Protein AF-A0A1V5MH02-F1 (afdb_monomer_lite)

Secondary structure (DSSP, 8-state):
-B-TTT--B--GGGSPPS-TT-TTTTT--EEE-TTT--EEE-----------------------------------STT-EETTTSPTT-EEEEEEE--S-HHHHHHHHHTT--TT-EEEEEE-SSSEEEEETTEEEEE-HHHHTTEEEEE----

pLDDT: mean 73.74, std 19.73, range [29.0, 94.31]

Radius of gyration: 21.09 Å; chains: 1; bounding box: 58×35×50 Å

Foldseek 3Di:
DADPPPRDDDDLVPFDQLDPPDPCSVVQQWGADPPQRDIDHPPDDDDDDDPDDDDDDDDDDDDDPPPVPLPLPDDPDDQKDQLLPDDAFFKWFFADFQDPDPVLVVVCVVVVNDGGWIKGFHDNPPFTWIDTPHDIDTDHPSSSSRTIIGTDDDD

Structure (mmCIF, N/CA/C/O backbone):
data_AF-A0A1V5MH02-F1
#
_entry.id   AF-A0A1V5MH02-F1
#
loop_
_atom_site.group_PDB
_atom_site.id
_atom_site.type_symbol
_atom_site.label_atom_id
_atom_site.label_alt_id
_atom_site.label_comp_id
_atom_site.label_asym_id
_atom_site.label_entity_id
_atom_site.label_seq_id
_atom_site.pdbx_PDB_ins_code
_atom_site.Cartn_x
_atom_site.Cartn_y
_atom_site.Cartn_z
_atom_site.occupancy
_atom_site.B_iso_or_equiv
_atom_site.auth_seq_id
_atom_site.auth_comp_id
_atom_site.auth_asym_id
_atom_site.auth_atom_id
_atom_site.pdbx_PDB_model_num
ATOM 1 N N . MET A 1 1 ? 9.485 -11.022 -31.758 1.00 77.50 1 MET A N 1
ATOM 2 C CA . MET A 1 1 ? 9.389 -11.514 -30.366 1.00 77.50 1 MET A CA 1
ATOM 3 C C . MET A 1 1 ? 8.011 -11.189 -29.809 1.00 77.50 1 MET A C 1
ATOM 5 O O . MET A 1 1 ? 7.461 -10.154 -30.170 1.00 77.50 1 MET A O 1
ATOM 9 N N . LYS A 1 2 ? 7.453 -12.061 -28.963 1.00 80.31 2 LYS A N 1
ATOM 10 C CA . LYS A 1 2 ? 6.134 -11.869 -28.345 1.00 80.31 2 LYS A CA 1
ATOM 11 C C . LYS A 1 2 ? 6.291 -11.373 -26.912 1.00 80.31 2 LYS A C 1
ATOM 13 O O . LYS A 1 2 ? 7.067 -11.936 -26.144 1.00 80.31 2 LYS A O 1
ATOM 18 N N . CYS A 1 3 ? 5.568 -10.320 -26.548 1.00 78.12 3 CYS A N 1
ATOM 19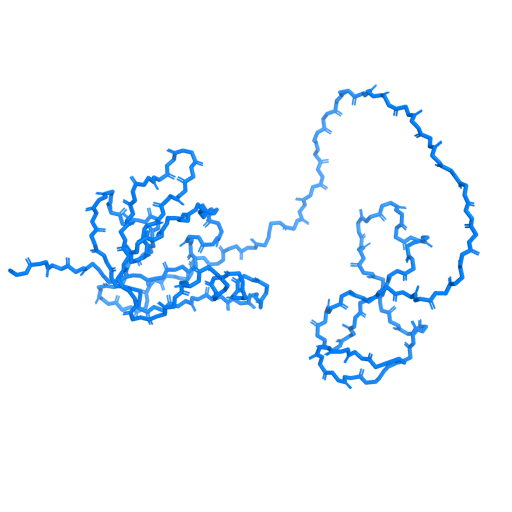 C CA . CYS A 1 3 ? 5.534 -9.846 -25.170 1.00 78.12 3 CYS A CA 1
ATOM 20 C C . CYS A 1 3 ? 4.662 -10.768 -24.303 1.00 78.12 3 CYS A C 1
ATOM 22 O O . CYS A 1 3 ? 3.474 -10.912 -24.580 1.00 78.12 3 CYS A O 1
ATOM 24 N N . SER A 1 4 ? 5.203 -11.321 -23.214 1.00 78.06 4 SER A N 1
ATOM 25 C CA . SER A 1 4 ? 4.439 -12.163 -22.272 1.00 78.06 4 SER A CA 1
ATOM 26 C C . SER A 1 4 ? 3.359 -11.408 -21.490 1.00 78.06 4 SER A C 1
ATOM 28 O O . SER A 1 4 ? 2.512 -12.029 -20.862 1.00 78.06 4 SER A O 1
ATOM 30 N N . PHE A 1 5 ? 3.397 -10.074 -21.504 1.00 76.06 5 PHE A N 1
ATOM 31 C CA . PHE A 1 5 ? 2.498 -9.235 -20.717 1.00 76.06 5 PHE A CA 1
ATOM 32 C C . PHE A 1 5 ? 1.304 -8.710 -21.517 1.00 76.06 5 PHE A C 1
ATOM 34 O O . PHE A 1 5 ? 0.174 -8.786 -21.049 1.00 76.06 5 PHE A O 1
ATOM 41 N N . CYS A 1 6 ? 1.537 -8.181 -22.724 1.00 80.31 6 CYS A N 1
ATOM 42 C CA . CYS A 1 6 ? 0.465 -7.660 -23.582 1.00 80.31 6 CYS A CA 1
ATOM 43 C C . CYS A 1 6 ? 0.177 -8.517 -24.817 1.00 80.31 6 CYS A C 1
ATOM 45 O O . CYS A 1 6 ? -0.730 -8.198 -25.576 1.00 80.31 6 CYS A O 1
ATOM 47 N N . GLY A 1 7 ? 0.960 -9.568 -25.063 1.00 80.31 7 GLY A N 1
ATOM 48 C CA . GLY A 1 7 ? 0.782 -10.450 -26.214 1.00 80.31 7 GLY A CA 1
ATOM 49 C C . GLY A 1 7 ? 1.213 -9.863 -27.560 1.00 80.31 7 GLY A C 1
ATOM 50 O O . GLY A 1 7 ? 1.200 -10.604 -28.538 1.00 80.31 7 GLY A O 1
ATOM 51 N N . LEU A 1 8 ? 1.627 -8.588 -27.622 1.00 82.81 8 LEU A N 1
ATOM 52 C CA . LEU A 1 8 ? 2.060 -7.935 -28.859 1.00 82.81 8 LEU A CA 1
ATOM 53 C C . LEU A 1 8 ? 3.290 -8.637 -29.444 1.00 82.81 8 LEU A C 1
ATOM 55 O O . LEU A 1 8 ? 4.300 -8.828 -28.754 1.00 82.81 8 LEU A O 1
ATOM 59 N N . GLU A 1 9 ? 3.212 -8.959 -30.728 1.00 83.12 9 GLU A N 1
ATOM 60 C CA . GLU A 1 9 ? 4.338 -9.431 -31.524 1.00 83.12 9 GLU A CA 1
ATOM 61 C C . GLU A 1 9 ? 5.004 -8.244 -32.219 1.00 83.12 9 GLU A C 1
ATOM 63 O O . GLU A 1 9 ? 4.349 -7.447 -32.885 1.00 83.12 9 GLU A O 1
ATOM 68 N N . PHE A 1 10 ? 6.312 -8.094 -32.027 1.00 81.56 10 PHE A N 1
ATOM 69 C CA . PHE A 1 10 ? 7.082 -7.000 -32.617 1.00 81.56 10 PHE A CA 1
ATOM 70 C C . PHE A 1 10 ? 8.501 -7.445 -32.967 1.00 81.56 10 PHE A C 1
ATOM 72 O O . PHE A 1 10 ? 9.026 -8.415 -32.407 1.00 81.56 10 PHE A O 1
ATOM 79 N N . ASP A 1 11 ? 9.138 -6.737 -33.896 1.00 80.38 11 ASP A N 1
ATOM 80 C CA . ASP A 1 11 ? 10.513 -7.027 -34.286 1.00 80.38 11 ASP A CA 1
ATOM 81 C C . ASP A 1 11 ? 11.505 -6.493 -33.231 1.00 80.38 11 ASP A C 1
ATOM 83 O O . ASP A 1 11 ? 11.441 -5.309 -32.880 1.00 80.38 11 ASP A O 1
ATOM 87 N N . PRO A 1 12 ? 12.438 -7.318 -32.719 1.00 70.12 12 PRO A N 1
ATOM 88 C CA . PRO A 1 12 ? 13.372 -6.905 -31.672 1.00 70.12 12 PRO A CA 1
ATOM 89 C C . PRO A 1 12 ? 14.277 -5.7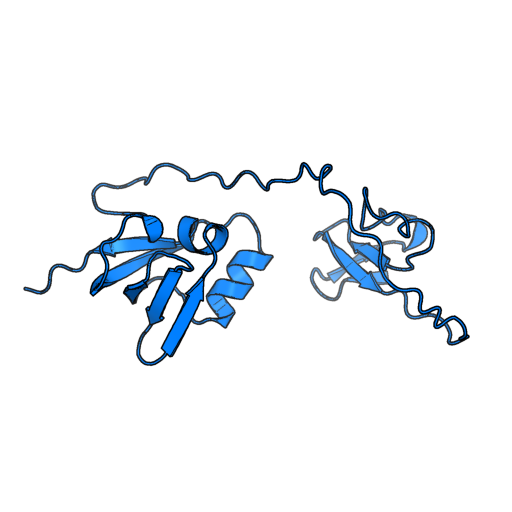38 -32.095 1.00 70.12 12 PRO A C 1
ATOM 91 O O . PRO A 1 12 ? 14.626 -4.908 -31.259 1.00 70.12 12 PRO A O 1
ATOM 94 N N . LYS A 1 13 ? 14.632 -5.605 -33.379 1.00 71.50 13 LYS A N 1
ATOM 95 C CA . LYS A 1 13 ? 15.529 -4.536 -33.850 1.00 71.50 13 LYS A CA 1
ATOM 96 C C . LYS A 1 13 ? 14.849 -3.170 -33.850 1.00 71.50 13 LYS A C 1
ATOM 98 O O . LYS A 1 13 ? 15.517 -2.160 -33.656 1.00 71.50 13 LYS A O 1
ATOM 103 N N . SER A 1 14 ? 13.529 -3.150 -34.026 1.00 66.81 14 SER A N 1
ATOM 104 C CA . SER A 1 14 ? 12.708 -1.933 -33.993 1.00 66.81 14 SER A CA 1
ATOM 105 C C . SER A 1 14 ? 12.338 -1.456 -32.583 1.00 66.81 14 SER A C 1
ATOM 107 O O . SER A 1 14 ? 11.770 -0.375 -32.429 1.00 66.81 14 SER A O 1
ATOM 109 N N . ALA A 1 15 ? 12.638 -2.239 -31.542 1.00 71.94 15 ALA A N 1
ATOM 110 C CA . ALA A 1 15 ? 12.186 -1.922 -30.195 1.00 71.94 15 ALA A CA 1
ATOM 111 C C . ALA A 1 15 ? 13.056 -0.831 -29.538 1.00 71.94 15 ALA A C 1
ATOM 113 O O . ALA A 1 15 ? 14.290 -0.926 -29.564 1.00 71.94 15 ALA A O 1
ATOM 114 N N . PRO A 1 16 ? 12.437 0.194 -28.920 1.00 68.81 16 PRO A N 1
ATOM 115 C CA . PRO A 1 16 ? 13.160 1.303 -28.315 1.00 68.81 16 PRO A CA 1
ATOM 116 C C . PRO A 1 16 ? 14.040 0.840 -27.149 1.00 68.81 16 PRO A C 1
ATOM 118 O O . PRO A 1 16 ? 13.724 -0.114 -26.425 1.00 68.81 16 PRO A O 1
ATOM 121 N N . SER A 1 17 ? 15.152 1.554 -26.949 1.00 66.56 17 SER A N 1
ATOM 122 C CA . SER A 1 17 ? 16.065 1.280 -25.844 1.00 66.56 17 SER A CA 1
ATOM 123 C C . SER A 1 17 ? 15.372 1.549 -24.496 1.00 66.56 17 SER A C 1
ATOM 125 O O . SER A 1 17 ? 14.666 2.549 -24.333 1.00 66.56 17 SER A O 1
ATOM 127 N N . PRO A 1 18 ? 15.537 0.656 -23.507 1.00 64.94 18 PRO A N 1
ATOM 128 C CA . PRO A 1 18 ? 14.725 0.660 -22.291 1.00 64.94 18 PRO A CA 1
ATOM 129 C C . PRO A 1 18 ? 15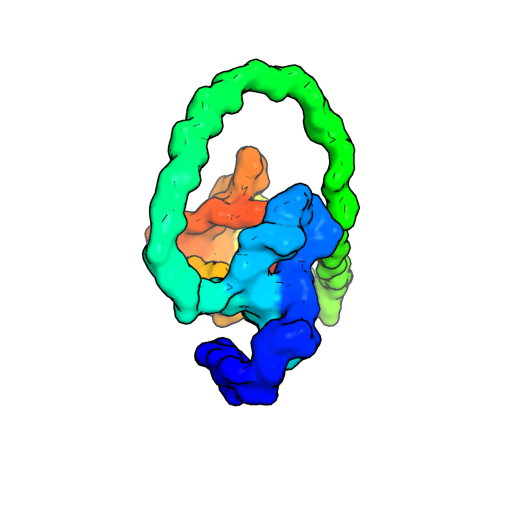.092 1.780 -21.316 1.00 64.94 18 PRO A C 1
ATOM 131 O O . PRO A 1 18 ? 14.248 2.189 -20.521 1.00 64.94 18 PRO A O 1
ATOM 134 N N . CYS A 1 19 ? 16.303 2.339 -21.401 1.00 68.19 19 CYS A N 1
ATOM 135 C CA . CYS A 1 19 ? 16.791 3.316 -20.432 1.00 68.19 19 CYS A CA 1
ATOM 136 C C . CYS A 1 19 ? 17.472 4.504 -21.120 1.00 68.19 19 CYS A C 1
ATOM 138 O O . CYS A 1 19 ? 18.671 4.463 -21.384 1.00 68.19 19 CYS A O 1
ATOM 140 N N . GLN A 1 20 ? 16.739 5.603 -21.319 1.00 65.69 20 GLN A N 1
ATOM 141 C CA . GLN A 1 20 ? 17.251 6.833 -21.951 1.00 65.69 20 GLN A CA 1
ATOM 142 C C . GLN A 1 20 ? 18.395 7.526 -21.180 1.00 65.69 20 GLN A C 1
ATOM 144 O O . GLN A 1 20 ? 19.020 8.444 -21.699 1.00 65.69 20 GLN A O 1
ATOM 149 N N . ARG A 1 21 ? 18.682 7.104 -19.941 1.00 65.69 21 ARG A N 1
ATOM 150 C CA . ARG A 1 21 ? 19.634 7.775 -19.037 1.00 65.69 21 ARG A CA 1
ATOM 151 C C . ARG A 1 21 ? 20.669 6.848 -18.403 1.00 65.69 21 ARG A C 1
ATOM 153 O O . ARG A 1 21 ? 21.392 7.253 -17.498 1.00 65.69 21 ARG A O 1
ATOM 160 N N . CYS A 1 22 ? 20.721 5.593 -18.843 1.00 68.88 22 CYS A N 1
ATOM 161 C CA . CYS A 1 22 ? 21.654 4.618 -18.296 1.00 68.88 22 CYS A CA 1
ATOM 162 C C . CYS A 1 22 ? 22.957 4.622 -19.119 1.00 68.88 22 CYS A C 1
ATOM 164 O O . CYS A 1 22 ? 22.886 4.396 -20.330 1.00 68.88 22 CYS A O 1
ATOM 166 N N . PRO A 1 23 ? 24.141 4.818 -18.506 1.00 71.25 23 PRO A N 1
ATOM 167 C CA . PRO A 1 23 ? 25.428 4.824 -19.215 1.00 71.25 23 PRO A CA 1
ATOM 168 C C . PRO A 1 23 ? 25.723 3.521 -19.969 1.00 71.25 23 PRO A C 1
ATOM 170 O O . PRO A 1 23 ? 26.431 3.528 -20.969 1.00 71.25 23 PRO A O 1
ATOM 173 N N . VAL A 1 24 ? 25.141 2.406 -19.515 1.00 75.12 24 VAL A N 1
ATOM 174 C CA . VAL A 1 24 ? 25.285 1.081 -20.137 1.00 75.12 24 VAL A CA 1
ATOM 175 C C . VAL A 1 24 ? 24.160 0.745 -21.118 1.00 75.12 24 VAL A C 1
ATOM 177 O O . VAL A 1 24 ? 24.110 -0.365 -21.631 1.00 75.12 24 VAL A O 1
ATOM 180 N N . SER A 1 25 ? 23.251 1.681 -21.412 1.00 70.38 25 SER A N 1
ATOM 181 C CA . SER A 1 25 ? 22.113 1.460 -22.324 1.00 70.38 25 SER A CA 1
ATOM 182 C C . SER A 1 25 ? 22.526 1.010 -23.728 1.00 70.38 25 SER A C 1
ATOM 184 O O . SER A 1 25 ? 21.772 0.292 -24.374 1.00 70.38 25 SER A O 1
ATOM 186 N N . ARG A 1 26 ? 23.735 1.371 -24.179 1.00 65.25 26 ARG A N 1
ATOM 187 C CA . ARG A 1 26 ? 24.297 0.951 -25.476 1.00 65.25 26 ARG A CA 1
ATOM 188 C C . ARG A 1 26 ? 24.759 -0.512 -25.506 1.00 65.25 26 ARG A C 1
ATOM 190 O O . ARG A 1 26 ? 24.936 -1.051 -26.591 1.00 65.25 26 ARG A O 1
ATOM 197 N N . TRP A 1 27 ? 24.949 -1.136 -24.341 1.00 70.19 27 TRP A N 1
ATOM 198 C CA . TRP A 1 27 ? 25.415 -2.524 -24.187 1.00 70.19 27 TRP A CA 1
ATOM 199 C C . TRP A 1 27 ? 24.438 -3.397 -23.386 1.00 70.19 27 TRP A C 1
ATOM 201 O O . TRP A 1 27 ? 24.694 -4.574 -23.149 1.00 70.19 27 TRP A O 1
ATOM 211 N N . CYS A 1 28 ? 23.316 -2.827 -22.946 1.00 71.19 28 CYS A N 1
ATOM 212 C CA . CYS A 1 28 ? 22.266 -3.541 -22.241 1.00 71.19 28 CYS A CA 1
ATOM 213 C C . CYS A 1 28 ? 21.357 -4.224 -23.268 1.00 71.19 28 CYS A C 1
ATOM 215 O O . CYS A 1 28 ? 20.595 -3.549 -23.954 1.00 71.19 28 CYS A O 1
ATOM 217 N N . GLY A 1 29 ? 21.396 -5.556 -23.345 1.00 73.25 29 GLY A N 1
ATOM 218 C CA . GLY A 1 29 ? 20.517 -6.371 -24.201 1.00 73.25 29 GLY A CA 1
ATOM 219 C C . GLY A 1 29 ? 19.057 -6.443 -23.731 1.00 73.25 29 GLY A C 1
ATOM 220 O O . GLY A 1 29 ? 18.383 -7.442 -23.951 1.00 73.25 29 GLY A O 1
ATOM 221 N N . ARG A 1 30 ? 18.561 -5.431 -23.009 1.00 76.88 30 ARG A N 1
ATOM 222 C CA . ARG A 1 30 ? 17.135 -5.313 -22.668 1.00 76.88 30 ARG A CA 1
ATOM 223 C C . ARG A 1 30 ? 16.450 -4.426 -23.693 1.00 76.88 30 ARG A C 1
ATOM 225 O O . ARG A 1 30 ? 17.031 -3.444 -24.149 1.00 76.88 30 ARG A O 1
ATOM 232 N N . ARG A 1 31 ? 15.194 -4.729 -24.012 1.00 79.94 31 ARG A N 1
ATOM 233 C CA . ARG A 1 31 ? 14.354 -3.907 -24.897 1.00 79.94 31 ARG A CA 1
ATOM 234 C C . ARG A 1 31 ? 13.010 -3.617 -24.261 1.00 79.94 31 ARG A C 1
ATOM 236 O O . ARG A 1 31 ? 12.499 -4.433 -23.496 1.00 79.94 31 ARG A O 1
ATOM 243 N N . ARG A 1 32 ? 12.438 -2.456 -24.581 1.00 79.19 32 ARG A N 1
ATOM 244 C CA . ARG A 1 32 ? 11.113 -2.060 -24.102 1.00 79.19 32 ARG A CA 1
ATOM 245 C C . ARG A 1 32 ? 10.052 -2.434 -25.132 1.00 79.19 32 ARG A C 1
ATOM 247 O O . ARG A 1 32 ? 10.166 -2.064 -26.297 1.00 79.19 32 ARG A O 1
ATOM 254 N N . CYS A 1 33 ? 9.003 -3.131 -24.702 1.00 82.00 33 CYS A N 1
ATOM 255 C CA . CYS A 1 33 ? 7.856 -3.411 -25.559 1.00 82.00 33 CYS A CA 1
ATOM 256 C C . CYS A 1 33 ? 7.154 -2.093 -25.951 1.00 82.00 33 CYS A C 1
ATOM 258 O O . CYS A 1 33 ? 6.766 -1.341 -25.052 1.00 82.00 33 CYS A O 1
ATOM 260 N N . PRO A 1 34 ? 6.932 -1.814 -27.250 1.00 78.25 34 PRO A N 1
ATOM 261 C CA . PRO A 1 34 ? 6.282 -0.578 -27.693 1.00 78.25 34 PRO A CA 1
ATOM 262 C C . PRO A 1 34 ? 4.790 -0.509 -27.332 1.00 78.25 34 PRO A C 1
ATOM 264 O O . PRO A 1 34 ? 4.238 0.581 -27.266 1.00 78.25 34 PRO A O 1
ATOM 267 N N . GLY A 1 35 ? 4.140 -1.649 -27.069 1.00 77.50 35 GLY A N 1
ATOM 268 C CA . GLY A 1 35 ? 2.719 -1.691 -26.712 1.00 77.50 35 GLY A CA 1
ATOM 269 C C . GLY A 1 35 ? 2.429 -1.421 -25.234 1.00 77.50 35 GLY A C 1
ATOM 270 O O . GLY A 1 35 ? 1.496 -0.696 -24.917 1.00 77.50 35 GLY A O 1
ATOM 271 N N . CYS A 1 36 ? 3.206 -2.010 -24.317 1.00 77.94 36 CYS A N 1
ATOM 272 C CA . CYS A 1 36 ? 2.926 -1.937 -22.872 1.00 77.94 36 CYS A CA 1
ATOM 273 C C . CYS A 1 36 ? 4.066 -1.377 -22.014 1.00 77.94 36 CYS A C 1
ATOM 275 O O . CYS A 1 36 ? 3.883 -1.189 -20.816 1.00 77.94 36 CYS A O 1
ATOM 277 N N . GLY A 1 37 ? 5.247 -1.138 -22.587 1.00 75.12 37 GLY A N 1
ATOM 278 C CA . GLY A 1 37 ? 6.381 -0.574 -21.855 1.00 75.12 37 GLY A CA 1
ATOM 279 C C . GLY A 1 37 ? 7.181 -1.558 -20.993 1.00 75.12 37 GLY A C 1
ATOM 280 O O . GLY A 1 37 ? 8.146 -1.131 -20.365 1.00 75.12 37 GLY A O 1
ATOM 281 N N . MET A 1 38 ? 6.841 -2.852 -20.975 1.00 77.69 38 MET A N 1
ATOM 282 C CA . MET A 1 38 ? 7.595 -3.869 -20.225 1.00 77.69 38 MET A CA 1
ATOM 283 C C . MET A 1 38 ? 9.004 -4.085 -20.790 1.00 77.69 38 MET A C 1
ATOM 285 O O . MET A 1 38 ? 9.194 -4.118 -22.010 1.00 77.69 38 MET A O 1
ATOM 289 N N . GLU A 1 39 ? 9.979 -4.267 -19.895 1.00 76.69 39 GLU A N 1
ATOM 290 C CA . GLU A 1 39 ? 11.361 -4.606 -20.244 1.00 76.69 39 GLU A CA 1
ATOM 291 C C . GLU A 1 39 ? 11.519 -6.117 -20.419 1.00 76.69 39 GLU A C 1
ATOM 293 O O . GLU A 1 39 ? 11.157 -6.898 -19.541 1.00 76.69 39 GLU A O 1
ATOM 298 N N . ILE A 1 40 ? 12.086 -6.529 -21.551 1.00 74.69 40 ILE A N 1
ATOM 299 C CA . ILE A 1 40 ? 12.326 -7.935 -21.879 1.00 74.69 40 ILE A CA 1
ATOM 300 C C . ILE A 1 40 ? 13.833 -8.120 -22.066 1.00 74.69 40 ILE A C 1
ATOM 302 O O . ILE A 1 40 ? 14.467 -7.345 -22.786 1.00 74.69 40 ILE A O 1
ATOM 306 N N . ALA A 1 41 ? 14.415 -9.112 -21.389 1.00 61.09 41 ALA A N 1
ATOM 307 C CA . ALA A 1 41 ? 15.808 -9.501 -21.588 1.00 61.09 41 ALA A CA 1
ATOM 308 C C . ALA A 1 41 ? 15.933 -10.335 -22.869 1.00 61.09 41 ALA A C 1
ATOM 310 O O . ALA A 1 41 ? 15.173 -11.285 -23.059 1.00 61.09 41 ALA A O 1
ATOM 311 N N . GLU A 1 42 ? 16.880 -9.996 -23.744 1.00 60.34 42 GLU A N 1
ATOM 312 C CA . GLU A 1 42 ? 17.240 -10.866 -24.863 1.00 60.34 42 GLU A CA 1
ATOM 313 C C . GLU A 1 42 ? 17.966 -12.096 -24.308 1.00 60.34 42 GLU A C 1
ATOM 315 O O . GLU A 1 42 ? 19.078 -12.008 -23.789 1.00 60.34 42 GLU A O 1
ATOM 320 N N . THR A 1 43 ? 17.322 -13.258 -24.367 1.00 51.19 43 THR A N 1
ATOM 321 C CA . THR A 1 43 ? 17.957 -14.530 -24.026 1.00 51.19 43 THR A CA 1
ATOM 322 C C . THR A 1 43 ? 18.835 -14.964 -25.198 1.00 51.19 43 THR A C 1
ATOM 324 O O . THR A 1 43 ? 18.331 -15.512 -26.178 1.00 51.19 43 THR A O 1
ATOM 327 N N . GLY A 1 44 ? 20.139 -14.691 -25.107 1.00 45.25 44 GLY A N 1
ATOM 328 C CA . GLY A 1 44 ? 21.135 -15.127 -26.084 1.00 45.25 44 GLY A CA 1
ATOM 329 C C . GLY A 1 44 ? 22.558 -15.172 -25.516 1.00 45.25 44 GLY A C 1
ATOM 330 O O . GLY A 1 44 ? 23.165 -14.131 -25.295 1.00 45.25 44 GLY A O 1
ATOM 331 N N . SER A 1 45 ? 23.044 -16.406 -25.338 1.00 38.91 45 SER A N 1
ATOM 332 C CA . SER A 1 45 ? 24.425 -16.893 -25.158 1.00 38.91 45 SER A CA 1
ATOM 333 C C . SER A 1 45 ? 25.263 -16.406 -23.970 1.00 38.91 45 SER A C 1
ATOM 335 O O . SER A 1 45 ? 25.734 -15.275 -23.899 1.00 38.91 45 SER A O 1
ATOM 337 N N . GLU A 1 46 ? 25.547 -17.374 -23.103 1.00 49.03 46 GLU A N 1
ATOM 338 C CA . GLU A 1 46 ? 26.689 -17.443 -22.203 1.00 49.03 46 GLU A CA 1
ATOM 339 C C . GLU A 1 46 ? 27.990 -17.022 -22.907 1.00 49.03 46 GLU A C 1
ATOM 341 O O . GLU A 1 46 ? 28.395 -17.597 -23.913 1.00 49.03 46 GLU A O 1
ATOM 346 N N . THR A 1 47 ? 28.682 -16.029 -22.364 1.00 38.69 47 THR A N 1
ATOM 347 C CA . THR A 1 47 ? 30.150 -15.986 -22.326 1.00 38.69 47 THR A CA 1
ATOM 348 C C . THR A 1 47 ? 30.546 -14.924 -21.317 1.00 38.69 47 THR A C 1
ATOM 350 O O . THR A 1 47 ? 30.039 -13.804 -21.305 1.00 38.69 47 THR A O 1
ATOM 353 N N . GLY A 1 48 ? 31.361 -15.356 -20.364 1.00 40.00 48 GLY A N 1
ATOM 354 C CA . GLY A 1 48 ? 31.563 -14.663 -19.111 1.00 40.00 48 GLY A CA 1
ATOM 355 C C . GLY A 1 48 ? 32.633 -13.580 -19.137 1.00 40.00 48 GLY A C 1
ATOM 356 O O . GLY A 1 48 ? 33.098 -13.104 -20.167 1.00 40.00 48 GLY A O 1
ATOM 357 N N . THR A 1 49 ? 33.079 -13.327 -17.911 1.00 37.72 49 THR A N 1
ATOM 358 C CA . THR A 1 49 ? 34.224 -12.533 -17.459 1.00 37.72 49 THR A CA 1
ATOM 359 C C . THR A 1 49 ? 33.968 -11.051 -17.227 1.00 37.72 49 THR A C 1
ATOM 361 O O . THR A 1 49 ? 33.641 -10.277 -18.118 1.00 37.72 49 THR A O 1
ATOM 364 N N . GLY A 1 50 ? 34.192 -10.644 -15.973 1.00 37.84 50 GLY A N 1
ATOM 365 C CA . GLY A 1 50 ? 34.420 -9.239 -15.667 1.00 37.84 50 GLY A CA 1
ATOM 366 C C . GLY A 1 50 ? 33.946 -8.733 -14.316 1.00 37.84 50 GLY A C 1
ATOM 367 O O . GLY A 1 50 ? 33.568 -7.569 -14.230 1.00 37.84 50 GLY A O 1
ATOM 368 N N . ALA A 1 51 ? 33.995 -9.538 -13.251 1.00 49.16 51 ALA A N 1
ATOM 369 C CA . ALA A 1 51 ? 33.998 -8.992 -11.899 1.00 49.16 51 ALA A CA 1
ATOM 370 C C . ALA A 1 51 ? 35.154 -7.984 -11.773 1.00 49.16 51 ALA A C 1
ATOM 372 O O . ALA A 1 51 ? 36.323 -8.364 -11.725 1.00 49.16 51 ALA A O 1
ATOM 373 N N . ARG A 1 52 ? 34.841 -6.686 -11.718 1.00 37.56 52 ARG A N 1
ATOM 374 C CA . ARG A 1 52 ? 35.816 -5.654 -11.359 1.00 37.56 52 ARG A CA 1
ATOM 375 C C . ARG A 1 52 ? 35.286 -4.830 -10.194 1.00 37.56 52 ARG A C 1
ATOM 377 O O . ARG A 1 52 ? 34.631 -3.806 -10.343 1.00 37.56 52 ARG A O 1
ATOM 384 N N . ARG A 1 53 ? 35.616 -5.313 -8.996 1.00 45.66 53 ARG A N 1
ATOM 385 C CA . ARG A 1 53 ? 35.675 -4.520 -7.765 1.00 45.66 53 ARG A CA 1
ATOM 386 C C . ARG A 1 53 ? 36.644 -3.350 -7.965 1.00 45.66 53 ARG A C 1
ATOM 388 O O . ARG A 1 53 ? 37.826 -3.610 -8.152 1.00 45.66 53 ARG A O 1
ATOM 395 N N . ARG A 1 54 ? 36.169 -2.112 -7.799 1.00 40.66 54 ARG A N 1
ATOM 396 C CA . ARG A 1 54 ? 36.809 -0.997 -7.052 1.00 40.66 54 ARG A CA 1
ATOM 397 C C . ARG A 1 54 ? 35.660 -0.085 -6.592 1.00 40.66 54 ARG A C 1
ATOM 399 O O . ARG A 1 54 ? 34.909 0.403 -7.419 1.00 40.66 54 ARG A O 1
ATOM 406 N N . ARG A 1 55 ? 35.230 -0.143 -5.328 1.00 36.69 55 ARG A N 1
ATOM 407 C CA . ARG A 1 55 ? 35.722 0.591 -4.141 1.00 36.69 55 ARG A CA 1
ATOM 408 C C . ARG A 1 55 ? 35.734 2.122 -4.324 1.00 36.69 55 ARG A C 1
ATOM 410 O O . ARG A 1 55 ? 36.663 2.654 -4.907 1.00 36.69 55 ARG A O 1
ATOM 417 N N . PHE A 1 56 ? 34.720 2.738 -3.704 1.00 33.09 56 PHE A N 1
ATOM 418 C CA . PHE A 1 56 ? 34.679 4.039 -3.020 1.00 33.09 56 PHE A CA 1
ATOM 419 C C . PHE A 1 56 ? 35.145 5.298 -3.767 1.00 33.09 56 PHE A C 1
ATOM 421 O O . PHE A 1 56 ? 36.331 5.548 -3.928 1.00 33.09 56 PHE A O 1
ATOM 428 N N . GLY A 1 57 ? 34.176 6.178 -4.020 1.00 34.53 57 GLY A N 1
ATOM 429 C CA . GLY A 1 57 ? 34.375 7.607 -4.229 1.00 34.53 57 GLY A CA 1
ATOM 430 C C . GLY A 1 57 ? 33.086 8.332 -3.864 1.00 34.53 57 GLY A C 1
ATOM 431 O O . GLY A 1 57 ? 32.119 8.296 -4.616 1.00 34.53 57 GLY A O 1
ATOM 432 N N . LYS A 1 58 ? 33.049 8.908 -2.659 1.00 35.34 58 LYS A N 1
ATOM 433 C CA . LYS A 1 58 ? 32.038 9.881 -2.234 1.00 35.34 58 LYS A CA 1
ATOM 434 C C . LYS A 1 58 ? 32.017 11.031 -3.244 1.00 35.34 58 LYS A C 1
ATOM 436 O O . LYS A 1 58 ? 33.084 11.435 -3.691 1.00 35.34 58 LYS A O 1
ATOM 441 N N . GLY A 1 59 ? 30.852 11.616 -3.499 1.00 31.95 59 GLY A N 1
ATOM 442 C CA . GLY A 1 59 ? 30.820 12.934 -4.129 1.00 31.95 59 GLY A CA 1
ATOM 443 C C . GLY A 1 59 ? 29.689 13.129 -5.112 1.00 31.95 59 GLY A C 1
ATOM 444 O O . GLY A 1 59 ? 29.917 13.185 -6.307 1.00 31.95 59 GLY A O 1
ATOM 445 N N . TRP A 1 60 ? 28.503 13.312 -4.543 1.00 34.25 60 TRP A N 1
ATOM 446 C CA . TRP A 1 60 ? 27.486 14.222 -5.054 1.00 34.25 60 TRP A CA 1
ATOM 447 C C . TRP A 1 60 ? 26.548 13.640 -6.110 1.00 34.25 60 TRP A C 1
ATOM 449 O O . TRP A 1 60 ? 26.823 13.505 -7.297 1.00 34.25 60 TRP A O 1
ATOM 459 N N . CYS A 1 61 ? 25.355 13.355 -5.590 1.00 48.84 61 CYS A N 1
ATOM 460 C CA . CYS A 1 61 ? 24.081 13.569 -6.243 1.00 48.84 61 CYS A CA 1
ATOM 461 C C . CYS A 1 61 ? 24.148 14.823 -7.126 1.00 48.84 61 CYS A C 1
ATOM 463 O O . CYS A 1 61 ? 24.758 15.806 -6.723 1.00 48.84 61 CYS A O 1
ATOM 465 N N . TRP A 1 62 ? 23.505 14.772 -8.287 1.00 29.00 62 TRP A N 1
ATOM 466 C CA . TRP A 1 62 ? 22.668 15.812 -8.899 1.00 29.00 62 TRP A CA 1
ATOM 467 C C . TRP A 1 62 ? 22.486 15.406 -10.363 1.00 29.00 62 TRP A C 1
ATOM 469 O O . TRP A 1 62 ? 23.425 15.427 -11.152 1.00 29.00 62 TRP A O 1
ATOM 479 N N . GLY A 1 63 ? 21.274 14.977 -10.722 1.00 33.34 63 GLY A N 1
ATOM 480 C CA . GLY A 1 63 ? 20.962 14.693 -12.122 1.00 33.34 63 GLY A CA 1
ATOM 481 C C . GLY A 1 63 ? 19.860 13.675 -12.375 1.00 33.34 63 GLY A C 1
ATOM 482 O O . GLY A 1 63 ? 20.058 12.765 -13.176 1.00 33.34 63 GLY A O 1
ATOM 483 N N . GLY A 1 64 ? 18.688 13.827 -11.756 1.00 32.84 64 GLY A N 1
ATOM 484 C CA . GLY A 1 64 ? 17.520 13.040 -12.149 1.00 32.84 64 GLY A CA 1
ATOM 485 C C . GLY A 1 64 ? 16.214 13.828 -12.134 1.00 32.84 64 GLY A C 1
ATOM 486 O O . GLY A 1 64 ? 15.509 13.779 -11.136 1.00 32.84 64 GLY A O 1
ATOM 487 N N . PRO A 1 65 ? 15.803 14.483 -13.234 1.00 45.19 65 PRO A N 1
ATOM 488 C CA . PRO A 1 65 ? 14.396 14.718 -13.493 1.00 45.19 65 PRO A CA 1
ATOM 489 C C . PRO A 1 65 ? 13.828 13.488 -14.196 1.00 45.19 65 PRO A C 1
ATOM 491 O O . PRO A 1 65 ? 14.023 13.277 -15.390 1.00 45.19 65 PRO A O 1
ATOM 494 N N . ALA A 1 66 ? 13.162 12.659 -13.410 1.00 39.62 66 ALA A N 1
ATOM 495 C CA . ALA A 1 66 ? 11.849 12.138 -13.753 1.00 39.62 66 ALA A CA 1
ATOM 496 C C . ALA A 1 66 ? 11.137 11.903 -12.422 1.00 39.62 66 ALA A C 1
ATOM 498 O O . ALA A 1 66 ? 10.778 10.783 -12.070 1.00 39.62 66 ALA A O 1
ATOM 499 N N . ALA A 1 67 ? 10.995 12.984 -11.647 1.00 42.03 67 ALA A N 1
ATOM 500 C CA . ALA A 1 67 ? 9.940 13.057 -10.658 1.00 42.03 67 ALA A CA 1
ATOM 501 C C . ALA A 1 67 ? 8.656 12.791 -11.442 1.00 42.03 67 ALA A C 1
ATOM 503 O O . ALA A 1 67 ? 8.177 13.661 -12.173 1.00 42.03 67 ALA A O 1
ATOM 504 N N . SER A 1 68 ? 8.169 11.547 -11.383 1.00 44.56 68 SER A N 1
ATOM 505 C CA . SER A 1 68 ? 6.811 11.234 -11.787 1.00 44.56 68 SER A CA 1
ATOM 506 C C . SER A 1 68 ? 5.978 12.256 -11.044 1.00 44.56 68 SER A C 1
ATOM 508 O O . SER A 1 68 ? 5.994 12.268 -9.812 1.00 44.56 68 SER A O 1
ATOM 510 N N . ARG A 1 69 ? 5.383 13.187 -11.780 1.00 39.59 69 ARG A N 1
ATOM 511 C CA . ARG A 1 69 ? 4.509 14.196 -11.214 1.00 39.59 69 ARG A CA 1
ATOM 512 C C . ARG A 1 69 ? 3.394 13.409 -10.536 1.00 39.59 69 ARG A C 1
ATOM 514 O O . ARG A 1 69 ? 2.526 12.878 -11.222 1.00 39.59 69 ARG A O 1
ATOM 521 N N . ILE A 1 70 ? 3.508 13.230 -9.220 1.00 46.38 70 ILE A N 1
ATOM 522 C CA . ILE A 1 70 ? 2.452 12.682 -8.384 1.00 46.38 70 ILE A CA 1
ATOM 523 C C . ILE A 1 70 ? 1.380 13.754 -8.474 1.00 46.38 70 ILE A C 1
ATOM 525 O O . ILE A 1 70 ? 1.492 14.821 -7.881 1.00 46.38 70 ILE A O 1
ATOM 529 N N . GLN A 1 71 ? 0.432 13.537 -9.377 1.00 50.75 71 GLN A N 1
ATOM 530 C CA . GLN A 1 71 ? -0.728 14.391 -9.499 1.00 50.75 71 GLN A CA 1
ATOM 531 C C . GLN A 1 71 ? -1.635 13.977 -8.351 1.00 50.75 71 GLN A C 1
ATOM 533 O O . GLN A 1 71 ? -2.410 13.034 -8.475 1.00 50.75 71 GLN A O 1
ATOM 538 N N . THR A 1 72 ? -1.486 14.641 -7.208 1.00 44.12 72 THR A N 1
ATOM 539 C CA . THR A 1 72 ? -2.505 14.673 -6.162 1.00 44.12 72 THR A CA 1
ATOM 540 C C . THR A 1 72 ? -3.723 15.351 -6.778 1.00 44.12 72 THR A C 1
ATOM 542 O O . THR A 1 72 ? -3.869 16.572 -6.767 1.00 44.12 72 THR A O 1
ATOM 545 N N . THR A 1 73 ? -4.566 14.569 -7.452 1.00 46.53 73 THR A N 1
ATOM 546 C CA . THR A 1 73 ? -5.828 15.078 -7.976 1.00 46.53 73 THR A CA 1
ATOM 547 C C . THR A 1 73 ? -6.712 15.395 -6.779 1.00 46.53 73 THR A C 1
ATOM 549 O O . THR A 1 73 ? -7.009 14.499 -5.989 1.00 46.53 73 THR A O 1
ATOM 552 N N . LYS A 1 74 ? -7.096 16.668 -6.651 1.00 39.81 74 LYS A N 1
ATOM 553 C CA . LYS A 1 74 ? -8.063 17.193 -5.678 1.00 39.81 74 LYS A CA 1
ATOM 554 C C . LYS A 1 74 ? -9.220 16.192 -5.465 1.00 39.81 74 LYS A C 1
ATOM 556 O O . LYS A 1 74 ? -9.777 15.735 -6.469 1.00 39.81 74 LYS A O 1
ATOM 561 N N . PRO A 1 75 ? -9.574 15.834 -4.215 1.00 49.84 75 PRO A N 1
ATOM 562 C CA . PRO A 1 75 ? -10.626 14.855 -3.948 1.00 49.84 75 PRO A CA 1
ATOM 563 C C . PRO A 1 75 ? -11.952 15.328 -4.557 1.00 49.84 75 PRO A C 1
ATOM 565 O O . PRO A 1 75 ? -12.322 16.497 -4.445 1.00 49.84 75 PRO A O 1
ATOM 568 N N . ALA A 1 76 ? -12.638 14.424 -5.258 1.00 46.09 76 ALA A N 1
ATOM 569 C CA . ALA A 1 76 ? -13.804 14.734 -6.089 1.00 46.09 76 ALA A CA 1
ATOM 570 C C . ALA A 1 76 ? -15.151 14.573 -5.355 1.00 46.09 76 ALA A C 1
ATOM 572 O O . ALA A 1 76 ? -16.196 14.562 -6.000 1.00 46.09 76 ALA A O 1
ATOM 573 N N . GLY A 1 77 ? -15.159 14.461 -4.024 1.00 50.81 77 GLY A N 1
ATOM 574 C CA . GLY A 1 77 ? -16.388 14.294 -3.251 1.00 50.81 77 GLY A CA 1
ATOM 575 C C . GLY A 1 77 ? -16.240 14.743 -1.802 1.00 50.81 77 GLY A C 1
ATOM 576 O O . GLY A 1 77 ? -15.199 14.543 -1.180 1.00 50.81 77 GLY A O 1
ATOM 577 N N . ALA A 1 78 ? -17.294 15.364 -1.271 1.00 56.69 78 ALA A N 1
ATOM 578 C CA . ALA A 1 78 ? -17.402 15.747 0.130 1.00 56.69 78 ALA A CA 1
ATOM 579 C C . ALA A 1 78 ? -17.301 14.490 1.018 1.00 56.69 78 ALA A C 1
ATOM 581 O O . ALA A 1 78 ? -18.204 13.659 1.014 1.00 56.69 78 ALA A O 1
ATOM 582 N N . GLY A 1 79 ? -16.179 14.327 1.726 1.00 72.25 79 GLY A N 1
ATOM 583 C CA . GLY A 1 79 ? -15.939 13.219 2.663 1.00 72.25 79 GLY A CA 1
ATOM 584 C C . GLY A 1 79 ? -14.830 12.235 2.273 1.00 72.25 79 GLY A C 1
ATOM 585 O O . GLY A 1 79 ? -14.550 11.320 3.041 1.00 72.25 79 GLY A O 1
ATOM 586 N N . GLU A 1 80 ? -14.184 12.404 1.117 1.00 81.00 80 GLU A N 1
ATOM 587 C CA . GLU A 1 80 ? -13.030 11.587 0.718 1.00 81.00 80 GLU A CA 1
ATOM 588 C C . GLU A 1 80 ? -11.721 12.348 1.004 1.00 81.00 80 GLU A C 1
ATOM 590 O O . GLU A 1 80 ? -11.502 13.441 0.482 1.00 81.00 80 GLU A O 1
ATOM 595 N N . ALA A 1 81 ? -10.862 11.779 1.849 1.00 87.00 81 ALA A N 1
ATOM 596 C CA . ALA A 1 81 ? -9.567 12.330 2.244 1.00 87.00 81 ALA A CA 1
ATOM 597 C C . ALA A 1 81 ? -8.422 11.485 1.675 1.00 87.00 81 ALA A C 1
ATOM 599 O O . ALA A 1 81 ? -8.588 10.303 1.374 1.00 87.00 81 ALA A O 1
ATOM 600 N N . VAL A 1 82 ? -7.233 12.071 1.543 1.00 90.75 82 VAL A N 1
ATOM 601 C CA . VAL A 1 82 ? -6.034 11.304 1.176 1.00 90.75 82 VAL A CA 1
ATOM 602 C C . VAL A 1 82 ? -5.481 10.614 2.423 1.00 90.75 82 VAL A C 1
ATOM 604 O O . VAL A 1 82 ? -5.496 11.182 3.517 1.00 90.75 82 VAL A O 1
ATOM 607 N N . LEU A 1 83 ? -4.935 9.405 2.278 1.00 89.06 83 LEU A N 1
ATOM 608 C CA . LEU A 1 83 ? -4.335 8.666 3.396 1.00 89.06 83 LEU A CA 1
ATOM 609 C C . LEU A 1 83 ? -3.255 9.472 4.151 1.00 89.06 83 LEU A C 1
ATOM 611 O O . LEU A 1 83 ? -3.105 9.328 5.361 1.00 89.06 83 LEU A O 1
ATOM 615 N N . THR A 1 84 ? -2.515 10.342 3.460 1.00 88.19 84 THR A N 1
ATOM 616 C CA . THR A 1 84 ? -1.494 11.221 4.057 1.00 88.19 84 THR A CA 1
ATOM 617 C C . THR A 1 84 ? -2.081 12.239 5.041 1.00 88.19 84 THR A C 1
ATOM 619 O O . THR A 1 84 ? -1.424 12.636 6.010 1.00 88.19 84 THR A O 1
ATOM 622 N N . GLU A 1 85 ? -3.326 12.655 4.822 1.00 87.00 85 GLU A N 1
ATOM 623 C CA . GLU A 1 85 ? -4.027 13.655 5.630 1.00 87.00 85 GLU A CA 1
ATOM 624 C C . GLU A 1 85 ? -4.699 13.024 6.856 1.00 87.00 85 GLU A C 1
ATOM 626 O O . GLU A 1 85 ? -4.756 13.667 7.903 1.00 87.00 85 GLU A O 1
ATOM 631 N N . LEU A 1 86 ? -5.079 11.743 6.785 1.00 88.19 86 LEU A N 1
ATOM 632 C CA . LEU A 1 86 ? -5.735 10.999 7.868 1.00 88.19 86 LEU A CA 1
ATOM 633 C C . LEU A 1 86 ? -4.964 11.091 9.195 1.00 88.19 86 LEU A C 1
ATOM 635 O O . LEU A 1 86 ? -3.741 10.997 9.211 1.00 88.19 86 LEU A O 1
ATOM 639 N N . GLU A 1 87 ? -5.639 11.273 10.328 1.00 87.62 87 GLU A N 1
ATOM 640 C CA . GLU A 1 87 ? -4.968 11.286 11.634 1.00 87.62 87 GLU A CA 1
ATOM 641 C C . GLU A 1 87 ? -4.409 9.905 12.013 1.00 87.62 87 GLU A C 1
ATOM 643 O O . GLU A 1 87 ? -4.895 8.860 11.578 1.00 87.62 87 GLU A O 1
ATOM 648 N N . ARG A 1 88 ? -3.366 9.892 12.853 1.00 91.62 88 ARG A N 1
ATOM 649 C CA . ARG A 1 88 ? -2.816 8.634 13.378 1.00 91.62 88 ARG A CA 1
ATOM 650 C C . ARG A 1 88 ? -3.854 7.935 14.258 1.00 91.62 88 ARG A C 1
ATOM 652 O O . ARG A 1 88 ? -4.571 8.593 15.003 1.00 91.62 88 ARG A O 1
ATOM 659 N N . ASN A 1 89 ? -3.870 6.608 14.208 1.00 90.25 89 ASN A N 1
ATOM 660 C CA . ASN A 1 89 ? -4.780 5.715 14.924 1.00 90.25 89 ASN A CA 1
ATOM 661 C C . ASN A 1 89 ? -6.272 5.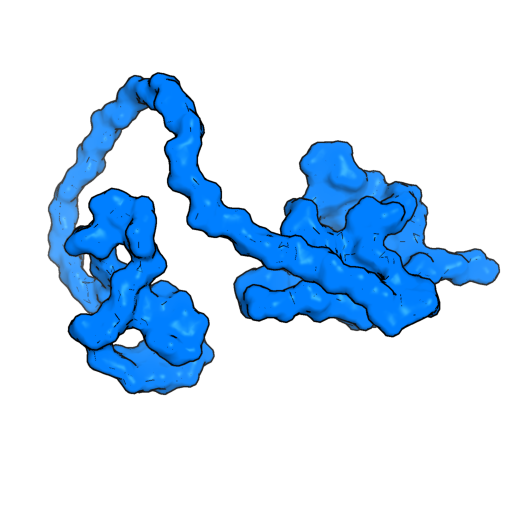928 14.620 1.00 90.25 89 ASN A C 1
ATOM 663 O O . ASN A 1 89 ? -7.111 5.463 15.384 1.00 90.25 89 ASN A O 1
ATOM 667 N N . ARG A 1 90 ? -6.623 6.593 13.510 1.00 88.44 90 ARG A N 1
ATOM 668 C CA . ARG A 1 90 ? -8.016 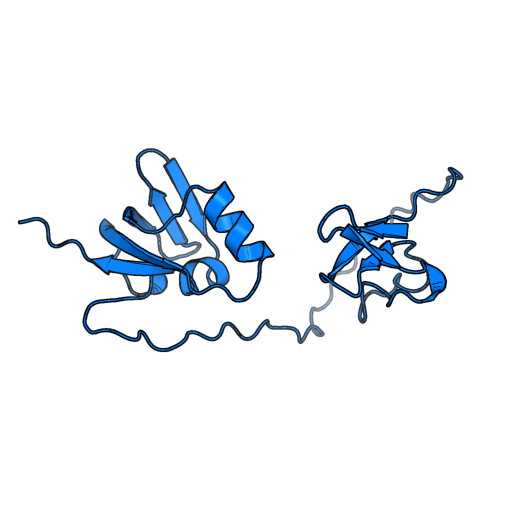6.676 13.055 1.00 88.44 90 ARG A CA 1
ATOM 669 C C . ARG A 1 90 ? -8.334 5.574 12.039 1.00 88.44 90 ARG A C 1
ATOM 671 O O . ARG A 1 90 ? -7.567 5.422 11.082 1.00 88.44 90 ARG A O 1
ATOM 678 N N . PRO A 1 91 ? -9.438 4.826 12.221 1.00 91.12 91 PRO A N 1
ATOM 679 C CA . PRO A 1 91 ? -9.922 3.889 11.220 1.00 91.12 91 PRO A CA 1
ATOM 680 C C . PRO A 1 91 ? -10.572 4.638 10.051 1.00 91.12 91 PRO A C 1
ATOM 682 O O . PRO A 1 91 ? -11.290 5.626 10.220 1.00 91.12 91 PRO A O 1
ATOM 685 N N . ALA A 1 92 ? -10.323 4.158 8.841 1.00 93.75 92 ALA A N 1
ATOM 686 C CA . ALA A 1 92 ? -10.914 4.674 7.619 1.00 93.75 92 ALA A CA 1
ATOM 687 C C . ALA A 1 92 ? -11.160 3.534 6.627 1.00 93.75 92 ALA A C 1
ATOM 689 O O . ALA A 1 92 ? -10.523 2.487 6.692 1.00 93.75 92 ALA A O 1
ATOM 690 N N . GLU A 1 93 ? -12.081 3.730 5.696 1.00 93.81 93 GLU A N 1
ATOM 691 C CA . GLU A 1 93 ? -12.354 2.789 4.615 1.00 93.81 93 GLU A CA 1
ATOM 692 C C . GLU A 1 93 ? -11.710 3.281 3.324 1.00 93.81 93 GLU A C 1
ATOM 694 O O . GLU A 1 93 ? -11.814 4.461 2.986 1.00 93.81 93 GLU A O 1
ATOM 699 N N . VAL A 1 94 ? -11.057 2.396 2.574 1.00 93.94 94 VAL A N 1
ATOM 700 C CA . VAL A 1 94 ? -10.515 2.738 1.254 1.00 93.94 94 VAL A CA 1
ATOM 701 C C . VAL A 1 94 ? -11.673 2.941 0.280 1.00 93.94 94 VAL A C 1
ATOM 703 O O . VAL A 1 94 ? -12.357 1.993 -0.088 1.00 93.94 94 VAL A O 1
ATOM 706 N N . SER A 1 95 ? -11.877 4.172 -0.176 1.00 91.75 95 SER A N 1
ATOM 707 C CA . SER A 1 95 ? -12.945 4.520 -1.117 1.00 91.75 95 SER A CA 1
ATOM 708 C C . SER A 1 95 ? -12.505 4.289 -2.560 1.00 91.75 95 SER A C 1
ATOM 710 O O . SER A 1 95 ? -13.208 3.648 -3.341 1.00 91.75 95 SER A O 1
ATOM 712 N N . SER A 1 96 ? -11.316 4.777 -2.924 1.00 88.88 96 SER A N 1
ATOM 713 C CA . SER A 1 96 ? -10.801 4.645 -4.284 1.00 88.88 96 SER A CA 1
ATOM 714 C C . SER A 1 96 ? -9.271 4.654 -4.343 1.00 88.88 96 SER A C 1
ATOM 716 O O . SER A 1 96 ? -8.586 5.198 -3.477 1.00 88.88 96 SER A O 1
ATOM 718 N N . LEU A 1 97 ? -8.720 4.028 -5.386 1.00 90.62 97 LEU A N 1
ATOM 719 C CA . LEU A 1 97 ? -7.291 4.052 -5.698 1.00 90.62 97 LEU A CA 1
ATOM 720 C C . LEU A 1 97 ? -7.100 4.835 -6.998 1.00 90.62 97 LEU A C 1
ATOM 722 O O . LEU A 1 97 ? -7.484 4.361 -8.068 1.00 90.62 97 LEU A O 1
ATOM 726 N N . ARG A 1 98 ? -6.508 6.033 -6.933 1.00 85.81 98 ARG A N 1
ATOM 727 C CA . ARG A 1 98 ? -6.221 6.831 -8.137 1.00 85.81 98 ARG A CA 1
ATOM 728 C C . ARG A 1 98 ? -4.784 6.620 -8.559 1.00 85.81 98 ARG A C 1
ATOM 730 O O . ARG A 1 98 ? -3.871 7.321 -8.133 1.00 85.81 98 ARG A O 1
ATOM 737 N N . VAL A 1 99 ? -4.595 5.617 -9.405 1.00 85.00 99 VAL A N 1
ATOM 738 C CA . VAL A 1 99 ? -3.277 5.216 -9.879 1.00 85.00 99 VAL A CA 1
ATOM 739 C C . VAL A 1 99 ? -3.258 5.232 -11.404 1.00 85.00 99 VAL A C 1
ATOM 741 O O . VAL A 1 99 ? -4.020 4.518 -12.046 1.00 85.00 99 VAL A O 1
ATOM 744 N N . HIS A 1 100 ? -2.362 6.027 -11.989 1.00 78.56 100 HIS A N 1
ATOM 745 C CA . HIS A 1 100 ? -2.144 6.058 -13.443 1.00 78.56 100 HIS A CA 1
ATOM 746 C C . HIS A 1 100 ? -1.088 5.046 -13.914 1.00 78.56 100 HIS A C 1
ATOM 748 O O . HIS A 1 100 ? -1.050 4.684 -15.085 1.00 78.56 100 HIS A O 1
ATOM 754 N N . ASP A 1 101 ? -0.219 4.601 -13.004 1.00 81.94 101 ASP A N 1
ATOM 755 C CA . ASP A 1 101 ? 0.859 3.653 -13.281 1.00 81.94 101 ASP A CA 1
ATOM 756 C C . ASP A 1 101 ? 0.464 2.241 -12.838 1.00 81.94 101 ASP A C 1
ATOM 758 O O . ASP A 1 101 ? 0.250 1.973 -11.652 1.00 81.94 101 ASP A O 1
ATOM 762 N N . ARG A 1 102 ? 0.432 1.311 -13.792 1.00 83.88 102 ARG A N 1
ATOM 763 C CA . ARG A 1 102 ? 0.092 -0.085 -13.530 1.00 83.88 102 ARG A CA 1
ATOM 764 C C . ARG A 1 102 ? 1.011 -0.735 -12.485 1.00 83.88 102 ARG A C 1
ATOM 766 O O . ARG A 1 102 ? 0.524 -1.518 -11.676 1.00 83.88 102 ARG A O 1
ATOM 773 N N . SER A 1 103 ? 2.288 -0.349 -12.411 1.00 85.12 103 SER A N 1
ATOM 774 C CA . SER A 1 103 ? 3.228 -0.901 -11.423 1.00 85.12 103 SER A CA 1
ATOM 775 C C . SER A 1 103 ? 2.838 -0.564 -9.981 1.00 85.12 103 SER A C 1
ATOM 777 O O . SER A 1 103 ? 3.011 -1.377 -9.074 1.00 85.12 103 SER A O 1
ATOM 779 N N . ARG A 1 104 ? 2.293 0.633 -9.739 1.00 86.19 104 ARG A N 1
ATOM 780 C CA . ARG A 1 104 ? 1.835 1.038 -8.401 1.00 86.19 104 ARG A CA 1
ATOM 781 C C . ARG A 1 104 ? 0.545 0.328 -8.016 1.00 86.19 104 ARG A C 1
ATOM 783 O O . ARG A 1 104 ? 0.411 -0.088 -6.871 1.00 86.19 104 ARG A O 1
ATOM 790 N N . LEU A 1 105 ? -0.365 0.154 -8.974 1.00 88.44 105 LEU A N 1
ATOM 791 C CA . LEU A 1 105 ? -1.617 -0.563 -8.750 1.00 88.44 105 LEU A CA 1
ATOM 792 C C . LEU A 1 105 ? -1.346 -2.030 -8.391 1.00 88.44 105 LEU A C 1
ATOM 794 O O . LEU A 1 105 ? -1.890 -2.529 -7.413 1.00 88.44 105 LEU A O 1
ATOM 798 N N . GLU A 1 106 ? -0.449 -2.696 -9.123 1.00 89.31 106 GLU A N 1
ATOM 799 C CA . GLU A 1 106 ? -0.031 -4.076 -8.839 1.00 89.31 106 GLU A CA 1
ATOM 800 C C . GLU A 1 106 ? 0.586 -4.221 -7.443 1.00 89.31 106 GLU A C 1
ATOM 802 O O . GLU A 1 106 ? 0.257 -5.166 -6.730 1.00 89.31 106 GLU A O 1
ATOM 807 N N . LYS A 1 107 ? 1.411 -3.258 -7.008 1.00 90.56 107 LYS A N 1
ATOM 808 C CA . LYS A 1 107 ? 1.960 -3.241 -5.642 1.00 90.56 107 LYS A CA 1
ATOM 809 C C . LYS A 1 107 ? 0.864 -3.130 -4.586 1.00 90.56 107 LYS A C 1
ATOM 811 O O . LYS A 1 107 ? 0.883 -3.899 -3.636 1.00 90.56 107 LYS A O 1
ATOM 816 N N . LEU A 1 108 ? -0.094 -2.215 -4.750 1.00 90.25 108 LEU A N 1
ATOM 817 C CA . LEU A 1 108 ? -1.202 -2.060 -3.798 1.00 90.25 108 LEU A CA 1
ATOM 818 C C . LEU A 1 108 ? -2.042 -3.339 -3.701 1.00 90.25 108 LEU A C 1
ATOM 820 O O . LEU A 1 108 ? -2.328 -3.796 -2.597 1.00 90.25 108 LEU A O 1
ATOM 824 N N . MET A 1 109 ? -2.348 -3.965 -4.840 1.00 88.94 109 MET A N 1
ATOM 825 C CA . MET A 1 109 ? -3.077 -5.236 -4.873 1.00 88.94 109 MET A CA 1
ATOM 826 C C . MET A 1 109 ? -2.285 -6.379 -4.225 1.00 88.94 109 MET A C 1
ATOM 828 O O . MET A 1 109 ? -2.856 -7.153 -3.464 1.00 88.94 109 MET A O 1
ATOM 832 N N . ALA A 1 110 ? -0.974 -6.469 -4.471 1.00 89.31 110 ALA A N 1
ATOM 833 C CA . ALA A 1 110 ? -0.113 -7.483 -3.859 1.00 89.31 110 ALA A CA 1
ATOM 834 C C . ALA A 1 110 ? 0.018 -7.317 -2.334 1.00 89.31 110 ALA A C 1
ATOM 836 O O . ALA A 1 110 ? 0.184 -8.305 -1.624 1.00 89.31 110 ALA A O 1
ATOM 837 N N . LEU A 1 111 ? -0.085 -6.083 -1.830 1.00 89.94 111 LEU A N 1
ATOM 838 C CA . LEU A 1 111 ? -0.142 -5.780 -0.395 1.00 89.94 111 LEU A CA 1
ATOM 839 C C . LEU A 1 111 ? -1.540 -6.009 0.207 1.00 89.94 111 LEU A C 1
ATOM 841 O O . LEU A 1 111 ? -1.713 -5.867 1.412 1.00 89.94 111 LEU A O 1
ATOM 845 N N . GLY A 1 112 ? -2.548 -6.339 -0.605 1.00 89.50 112 GLY A N 1
ATOM 846 C CA . GLY A 1 112 ? -3.922 -6.508 -0.136 1.00 89.50 112 GLY A CA 1
ATOM 847 C C . GLY A 1 112 ? -4.630 -5.190 0.188 1.00 89.50 112 GLY A C 1
ATOM 848 O O . GLY A 1 112 ? -5.589 -5.190 0.950 1.00 89.50 112 GLY A O 1
ATOM 849 N N . ILE A 1 113 ? -4.186 -4.066 -0.385 1.00 91.38 113 ILE A N 1
AT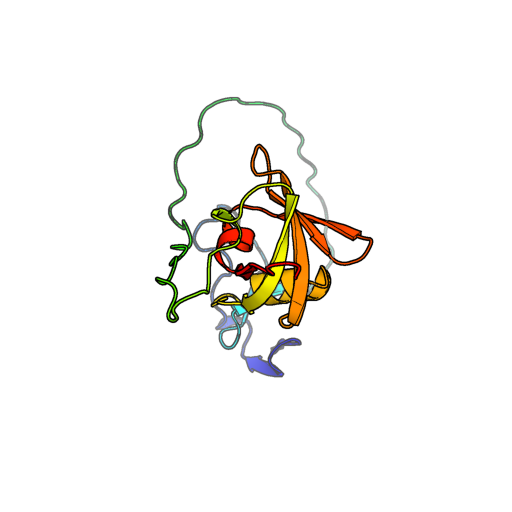OM 850 C CA . ILE A 1 113 ? -4.851 -2.763 -0.260 1.00 91.38 113 ILE A CA 1
ATOM 851 C C . ILE A 1 113 ? -5.829 -2.608 -1.431 1.00 91.38 113 ILE A C 1
ATOM 853 O O . ILE A 1 113 ? -5.431 -2.296 -2.554 1.00 91.38 113 ILE A O 1
ATOM 857 N N . LEU A 1 114 ? -7.113 -2.845 -1.162 1.00 91.25 114 LEU A N 1
ATOM 858 C CA . LEU A 1 114 ? -8.215 -2.770 -2.121 1.00 91.25 114 LEU A CA 1
ATOM 859 C C . LEU A 1 114 ? -9.321 -1.819 -1.623 1.00 91.25 114 LEU A C 1
ATOM 861 O O . LEU A 1 114 ? -9.441 -1.605 -0.414 1.00 91.25 114 LEU A O 1
ATOM 865 N N . PRO A 1 115 ? -10.149 -1.266 -2.531 1.00 90.56 115 PRO A N 1
ATOM 866 C CA . PRO A 1 115 ? -11.352 -0.522 -2.159 1.00 90.56 115 PRO A CA 1
ATOM 867 C C . PRO A 1 115 ? -12.318 -1.358 -1.307 1.00 90.56 115 PRO A C 1
ATOM 869 O O . PRO A 1 115 ? -12.454 -2.561 -1.522 1.00 90.56 115 PRO A O 1
ATOM 872 N N . GLY A 1 116 ? -12.992 -0.712 -0.356 1.00 90.38 116 GLY A N 1
ATOM 873 C CA . GLY A 1 116 ? -13.915 -1.334 0.600 1.00 90.38 116 GLY A CA 1
ATOM 874 C C . GLY A 1 116 ? -13.243 -1.940 1.837 1.00 90.38 116 GLY A C 1
ATOM 875 O O . GLY A 1 116 ? -13.925 -2.458 2.719 1.00 90.38 116 GLY A O 1
ATOM 876 N N . LEU A 1 117 ? -11.909 -1.898 1.931 1.00 91.62 117 LEU A N 1
ATOM 877 C CA . LEU A 1 117 ? -11.192 -2.395 3.105 1.00 91.62 117 LEU A CA 1
ATOM 878 C C . LEU A 1 117 ? -11.051 -1.325 4.185 1.00 91.62 117 LEU A C 1
ATOM 880 O O . LEU A 1 117 ? -10.760 -0.162 3.903 1.00 91.62 117 LEU A O 1
ATOM 884 N N . LYS A 1 118 ? -11.180 -1.767 5.439 1.00 93.00 118 LYS A N 1
ATOM 885 C CA . LYS A 1 118 ? -10.873 -0.966 6.625 1.00 93.00 118 LYS A CA 1
ATOM 886 C C . LYS A 1 118 ? -9.367 -0.910 6.840 1.00 93.00 118 LYS A C 1
ATOM 888 O O . LYS A 1 118 ? -8.699 -1.948 6.870 1.00 93.00 118 LYS A O 1
ATOM 893 N N . ILE A 1 119 ? -8.856 0.297 7.021 1.00 93.75 119 ILE A N 1
ATOM 894 C CA . ILE A 1 119 ? -7.444 0.577 7.231 1.00 93.75 119 ILE A CA 1
ATOM 895 C C . ILE A 1 119 ? -7.250 1.560 8.383 1.00 93.75 119 ILE A C 1
ATOM 897 O O . ILE A 1 119 ? -8.060 2.460 8.590 1.00 93.75 119 ILE A O 1
ATOM 901 N N . THR A 1 120 ? -6.145 1.412 9.106 1.00 93.94 120 THR A N 1
ATOM 902 C CA . THR A 1 120 ? -5.779 2.304 10.213 1.00 93.94 120 THR A CA 1
ATOM 903 C C . THR A 1 120 ? -4.365 2.817 10.002 1.00 93.94 120 THR A C 1
ATOM 905 O O . THR A 1 120 ? -3.440 2.034 9.784 1.00 93.94 120 THR A O 1
ATOM 908 N N . LEU A 1 121 ? -4.170 4.134 10.073 1.00 93.88 121 LEU A N 1
ATOM 909 C CA . LEU A 1 121 ? -2.847 4.739 9.922 1.00 93.88 121 LEU A CA 1
ATOM 910 C C . LEU A 1 121 ? -2.109 4.767 11.265 1.00 93.88 121 LEU A C 1
ATOM 912 O O . LEU A 1 121 ? -2.435 5.571 12.129 1.00 93.88 121 LEU A O 1
ATOM 916 N N . LEU A 1 122 ? -1.085 3.936 11.444 1.00 93.44 122 LEU A N 1
ATOM 917 C CA . LEU A 1 122 ? -0.319 3.851 12.695 1.00 93.44 122 LEU A CA 1
ATOM 918 C C . LEU A 1 122 ? 0.756 4.944 12.791 1.00 93.44 122 LEU A C 1
ATOM 920 O O . LEU A 1 122 ? 0.980 5.536 13.847 1.00 93.44 122 LEU A O 1
ATOM 924 N N . GLN A 1 123 ? 1.418 5.248 11.673 1.00 92.38 123 GLN A N 1
ATOM 925 C CA . GLN A 1 123 ? 2.555 6.170 11.637 1.00 92.38 123 GLN A CA 1
ATOM 926 C C . GLN A 1 123 ? 2.577 6.968 10.332 1.00 92.38 123 GLN A C 1
ATOM 928 O O . GLN A 1 123 ? 2.242 6.423 9.288 1.00 92.38 123 GLN A O 1
ATOM 933 N N . LYS A 1 124 ? 3.003 8.241 10.385 1.00 89.19 124 LYS A N 1
ATOM 934 C CA . LYS A 1 124 ? 3.204 9.106 9.202 1.00 89.19 124 LYS A CA 1
ATOM 935 C C . LYS A 1 124 ? 4.673 9.287 8.808 1.00 89.19 124 LYS A C 1
ATOM 937 O O . LYS A 1 124 ? 4.992 9.332 7.629 1.00 89.19 124 LYS A O 1
ATOM 942 N N . PHE A 1 125 ? 5.566 9.416 9.789 1.00 85.00 125 PHE A N 1
ATOM 943 C CA . PHE A 1 125 ? 6.985 9.711 9.579 1.00 85.00 125 PHE A CA 1
ATOM 944 C C . PHE A 1 125 ? 7.838 8.830 10.502 1.00 85.00 125 PHE A C 1
ATOM 946 O O . PHE A 1 125 ? 7.451 8.680 11.665 1.00 85.00 125 PHE A O 1
ATOM 953 N N . PRO A 1 126 ? 8.963 8.241 10.037 1.00 84.88 126 PRO A N 1
ATOM 954 C CA . PRO A 1 126 ? 9.654 8.437 8.744 1.00 84.88 126 PRO A CA 1
ATOM 955 C C . PRO A 1 126 ? 9.047 7.710 7.529 1.00 84.88 126 PRO A C 1
ATOM 957 O O . PRO A 1 126 ? 9.482 7.936 6.405 1.00 84.88 126 PRO A O 1
ATOM 960 N N . ALA A 1 127 ? 8.055 6.847 7.742 1.00 90.44 127 ALA A N 1
ATOM 961 C CA . ALA A 1 127 ? 7.291 6.172 6.692 1.00 90.44 127 ALA A CA 1
ATOM 962 C C . ALA A 1 127 ? 5.824 6.029 7.117 1.00 90.44 127 ALA A C 1
ATOM 964 O O . ALA A 1 127 ? 5.531 6.039 8.323 1.00 90.44 127 ALA A O 1
ATOM 965 N N . TYR A 1 128 ? 4.932 5.861 6.136 1.00 92.38 128 TYR A N 1
ATOM 966 C CA . TYR A 1 128 ? 3.507 5.656 6.372 1.00 92.38 128 TYR A CA 1
ATOM 967 C C . TYR A 1 128 ? 3.248 4.191 6.701 1.00 92.38 128 TYR A C 1
ATOM 969 O O . TYR A 1 128 ? 3.343 3.339 5.825 1.00 92.38 128 TYR A O 1
ATOM 977 N N . ILE A 1 129 ? 2.939 3.882 7.958 1.00 94.25 129 ILE A N 1
ATOM 978 C CA . ILE A 1 129 ? 2.603 2.514 8.365 1.00 94.25 129 ILE A CA 1
ATOM 979 C C . ILE A 1 129 ? 1.090 2.415 8.459 1.00 94.25 129 ILE A C 1
ATOM 981 O O . ILE A 1 129 ? 0.480 3.088 9.290 1.00 94.25 129 ILE A O 1
ATOM 985 N N . VAL A 1 130 ? 0.501 1.572 7.617 1.00 93.81 130 VAL A N 1
ATOM 986 C CA . VAL A 1 130 ? -0.928 1.259 7.646 1.00 93.81 130 VAL A CA 1
ATOM 987 C C . VAL A 1 130 ? -1.151 -0.160 8.126 1.00 93.81 130 VAL A C 1
ATOM 989 O O . VAL A 1 130 ? -0.397 -1.069 7.785 1.00 93.81 130 VAL A O 1
ATOM 992 N N . GLN A 1 131 ? -2.211 -0.348 8.896 1.00 93.50 131 GLN A N 1
ATOM 993 C CA . GLN A 1 131 ? -2.723 -1.656 9.257 1.00 93.50 131 GLN A CA 1
ATOM 994 C C . GLN A 1 131 ? -3.968 -1.953 8.430 1.00 93.50 131 GLN A C 1
ATOM 996 O O . GLN A 1 131 ? -4.889 -1.139 8.386 1.00 93.50 131 GLN A O 1
ATOM 1001 N N . VAL A 1 132 ? -3.987 -3.118 7.789 1.00 92.62 132 VAL A N 1
ATOM 1002 C CA . VAL A 1 132 ? -5.114 -3.626 7.003 1.00 92.62 132 VAL A CA 1
ATOM 1003 C C . VAL A 1 132 ? -5.451 -5.009 7.542 1.00 92.62 132 VAL A C 1
ATOM 1005 O O . VAL A 1 132 ? -4.630 -5.927 7.478 1.00 92.62 132 VAL A O 1
ATOM 1008 N N . GLY A 1 133 ? -6.633 -5.152 8.143 1.00 87.75 133 GLY A N 1
ATOM 1009 C CA . GLY A 1 133 ? -6.972 -6.348 8.918 1.00 87.75 133 GLY A CA 1
ATOM 1010 C C . GLY A 1 133 ? -5.930 -6.627 10.012 1.00 87.75 133 GLY A C 1
ATOM 1011 O O . GLY A 1 133 ? -5.761 -5.830 10.937 1.00 87.75 133 GLY A O 1
ATOM 1012 N N . ASN A 1 134 ? -5.203 -7.741 9.873 1.00 88.06 134 ASN A N 1
ATOM 1013 C CA . ASN A 1 134 ? -4.185 -8.201 10.830 1.00 88.06 134 ASN A CA 1
ATOM 1014 C C . ASN A 1 134 ? -2.737 -7.948 10.373 1.00 88.06 134 ASN A C 1
ATOM 1016 O O . ASN A 1 134 ? -1.799 -8.352 11.057 1.00 88.06 134 ASN A O 1
ATOM 1020 N N . SER A 1 135 ? -2.530 -7.328 9.209 1.00 93.19 135 SER A N 1
ATOM 1021 C CA . SER A 1 135 ? -1.201 -7.112 8.627 1.00 93.19 135 SER A CA 1
ATOM 1022 C C . SER A 1 135 ? -0.841 -5.631 8.599 1.00 93.19 135 SER A C 1
ATOM 1024 O O . SER A 1 135 ? -1.711 -4.772 8.458 1.00 93.19 135 SER A O 1
ATOM 1026 N N . GLN A 1 136 ? 0.452 -5.331 8.734 1.00 94.31 136 GLN A N 1
ATOM 1027 C CA . GLN A 1 136 ? 0.980 -3.969 8.702 1.00 94.31 136 GLN A CA 1
ATOM 1028 C C . GLN A 1 136 ? 1.917 -3.791 7.515 1.00 94.31 136 GLN A C 1
ATOM 1030 O O . GLN A 1 136 ? 2.793 -4.622 7.271 1.00 94.31 136 GLN A O 1
ATOM 1035 N N . PHE A 1 137 ? 1.750 -2.681 6.803 1.00 93.88 137 PHE A N 1
ATOM 1036 C CA . PHE A 1 137 ? 2.519 -2.364 5.610 1.00 93.88 137 PHE A CA 1
ATOM 1037 C C . PHE A 1 137 ? 3.113 -0.966 5.712 1.00 93.88 137 PHE A C 1
ATOM 1039 O O . PHE A 1 137 ? 2.430 -0.009 6.077 1.00 93.88 137 PHE A O 1
ATOM 1046 N N . ALA A 1 138 ? 4.392 -0.855 5.359 1.00 93.75 138 ALA A N 1
ATOM 1047 C CA . ALA A 1 138 ? 5.066 0.422 5.195 1.00 93.75 138 ALA A CA 1
ATOM 1048 C C . ALA A 1 138 ? 4.911 0.893 3.744 1.00 93.75 138 ALA A C 1
ATOM 1050 O O . ALA A 1 138 ? 5.346 0.218 2.812 1.00 93.75 138 ALA A O 1
ATOM 1051 N N . LEU A 1 139 ? 4.295 2.055 3.569 1.00 91.69 139 LEU A N 1
ATOM 1052 C CA . LEU A 1 139 ? 4.080 2.714 2.291 1.00 91.69 139 LEU A CA 1
ATOM 1053 C C . LEU A 1 139 ? 4.997 3.929 2.163 1.00 91.69 139 LEU A C 1
ATOM 1055 O O . LEU A 1 139 ? 5.246 4.661 3.127 1.00 91.69 139 LEU A O 1
ATOM 1059 N N . ASP A 1 140 ? 5.475 4.159 0.943 1.00 89.88 140 ASP A N 1
ATOM 1060 C CA . ASP A 1 140 ? 6.089 5.425 0.569 1.00 89.88 140 ASP A CA 1
ATOM 1061 C C . ASP A 1 140 ? 5.024 6.506 0.335 1.00 89.88 140 ASP A C 1
ATOM 1063 O O . ASP A 1 140 ? 3.841 6.225 0.133 1.00 89.88 140 ASP A O 1
ATOM 1067 N N . GLU A 1 141 ? 5.459 7.762 0.336 1.00 87.25 141 GLU A N 1
ATOM 1068 C CA . GLU A 1 141 ? 4.597 8.921 0.095 1.00 87.25 141 GLU A CA 1
ATOM 1069 C C . GLU A 1 141 ? 3.871 8.847 -1.258 1.00 87.25 141 GLU A C 1
ATOM 1071 O O . GLU A 1 141 ? 2.705 9.225 -1.362 1.00 87.25 141 GLU A O 1
ATOM 1076 N N . GLY A 1 142 ? 4.525 8.308 -2.291 1.00 87.19 142 GLY A N 1
ATOM 1077 C CA . GLY A 1 142 ? 3.949 8.179 -3.625 1.00 87.19 142 GLY A CA 1
ATOM 1078 C C . GLY A 1 142 ? 2.819 7.155 -3.696 1.00 87.19 142 GLY A C 1
ATOM 1079 O O . GLY A 1 142 ? 1.839 7.396 -4.402 1.00 87.19 142 GLY A O 1
ATOM 1080 N N . LEU A 1 143 ? 2.930 6.037 -2.973 1.00 89.19 143 LEU A N 1
ATOM 1081 C CA . LEU A 1 143 ? 1.838 5.072 -2.813 1.00 89.19 143 LEU A CA 1
ATOM 1082 C C . LEU A 1 143 ? 0.728 5.622 -1.912 1.00 89.19 143 LEU A C 1
ATOM 1084 O O . LEU A 1 143 ? -0.438 5.543 -2.293 1.00 89.19 143 LEU A O 1
ATOM 1088 N N . ALA A 1 144 ? 1.074 6.226 -0.771 1.00 90.44 144 ALA A N 1
ATOM 1089 C CA . ALA A 1 144 ? 0.100 6.777 0.171 1.00 90.44 144 ALA A CA 1
ATOM 1090 C C . ALA A 1 144 ? -0.769 7.881 -0.458 1.00 90.44 144 ALA A C 1
ATOM 1092 O O . ALA A 1 144 ? -1.979 7.906 -0.247 1.00 90.44 144 ALA A O 1
ATOM 1093 N N . ALA A 1 145 ? -0.184 8.741 -1.299 1.00 89.00 145 ALA A N 1
ATOM 1094 C CA . ALA A 1 145 ? -0.900 9.809 -1.998 1.00 89.00 145 ALA A CA 1
ATOM 1095 C C . ALA A 1 145 ? -1.925 9.312 -3.037 1.00 89.00 145 ALA A C 1
ATOM 1097 O O . ALA A 1 145 ? -2.788 10.076 -3.464 1.00 89.00 145 ALA A O 1
ATOM 1098 N N . CYS A 1 146 ? -1.835 8.049 -3.469 1.00 88.81 146 CYS A N 1
ATOM 1099 C CA . CYS A 1 146 ? -2.776 7.463 -4.427 1.00 88.81 146 CYS A CA 1
ATOM 1100 C C . CYS A 1 146 ? -4.001 6.820 -3.752 1.00 88.81 146 CYS A C 1
ATOM 1102 O O . CYS A 1 146 ? -4.939 6.421 -4.450 1.00 88.81 146 CYS A O 1
ATOM 1104 N N . ILE A 1 147 ? -3.977 6.672 -2.423 1.00 92.25 147 ILE A N 1
ATOM 1105 C CA . ILE A 1 147 ? -5.013 5.989 -1.647 1.00 92.25 147 ILE A CA 1
ATOM 1106 C C . ILE A 1 147 ? -5.970 7.035 -1.080 1.00 92.25 147 ILE A C 1
ATOM 1108 O O . ILE A 1 147 ? -5.580 7.888 -0.279 1.00 92.25 147 ILE A O 1
ATOM 1112 N N . PHE A 1 148 ? -7.233 6.928 -1.480 1.00 92.06 148 PHE A N 1
ATOM 1113 C CA . PHE A 1 148 ? -8.308 7.780 -1.002 1.00 92.06 148 PHE A CA 1
ATOM 1114 C C . PHE A 1 148 ? -9.177 7.016 -0.016 1.00 92.06 148 PHE A C 1
ATOM 1116 O O . PHE A 1 148 ? -9.570 5.870 -0.254 1.00 92.06 148 PHE A O 1
ATOM 1123 N N . VAL A 1 149 ? -9.467 7.666 1.102 1.00 93.69 149 VAL A N 1
ATOM 1124 C CA . VAL A 1 149 ? -10.104 7.060 2.262 1.00 93.69 149 VAL A CA 1
ATOM 1125 C C . VAL A 1 149 ? -11.301 7.878 2.713 1.00 93.69 149 VAL A C 1
ATOM 1127 O O . VAL A 1 149 ? -11.332 9.098 2.569 1.00 93.69 149 VAL A O 1
ATOM 1130 N N . LYS A 1 150 ? -12.284 7.202 3.294 1.00 92.75 150 LYS A N 1
ATOM 1131 C CA . LYS A 1 150 ? -13.397 7.817 4.010 1.00 92.75 150 LYS A CA 1
ATOM 1132 C C . LYS A 1 150 ? -13.224 7.510 5.494 1.00 92.75 150 LYS A C 1
ATOM 1134 O O . LYS A 1 150 ? -13.151 6.330 5.838 1.00 92.75 150 LYS A O 1
ATOM 1139 N N . PRO A 1 151 ? -13.093 8.518 6.370 1.00 90.38 151 PRO A N 1
ATOM 1140 C CA . PRO A 1 151 ? -13.011 8.265 7.802 1.00 90.38 151 PRO A CA 1
ATOM 1141 C C . PRO A 1 151 ? -14.289 7.557 8.265 1.00 90.38 151 PRO A C 1
ATOM 1143 O O . PRO A 1 151 ? -15.391 8.004 7.952 1.00 90.38 151 PRO A O 1
ATOM 1146 N N . LEU A 1 152 ? -14.131 6.448 8.989 1.00 87.12 152 LEU A N 1
ATOM 1147 C CA . LEU A 1 152 ? -15.243 5.791 9.666 1.00 87.12 152 LEU A CA 1
ATOM 1148 C C . LEU A 1 152 ? -15.435 6.503 11.003 1.00 87.12 152 LEU A C 1
ATOM 1150 O O . LEU A 1 152 ? -14.567 6.452 11.873 1.00 87.12 152 LEU A O 1
ATOM 1154 N N . THR A 1 153 ? -16.559 7.191 11.160 1.00 78.75 153 THR A N 1
ATOM 1155 C CA . THR A 1 153 ? -17.081 7.511 12.487 1.00 78.75 153 THR A CA 1
ATOM 1156 C C . THR A 1 153 ? -17.636 6.217 13.064 1.00 78.75 153 THR A C 1
ATOM 1158 O O . THR A 1 153 ? -18.557 5.638 12.498 1.00 78.75 153 THR A O 1
ATOM 1161 N N . GLU A 1 154 ? -17.013 5.711 14.123 1.00 63.62 154 GLU A N 1
ATOM 1162 C CA . GLU A 1 154 ? -17.601 4.647 14.936 1.00 63.62 154 GLU A CA 1
ATOM 1163 C C . GLU A 1 154 ? -18.780 5.273 15.704 1.00 63.62 154 GLU A C 1
ATOM 1165 O O . GLU A 1 154 ? -18.563 6.241 16.436 1.00 63.62 154 GLU A O 1
ATOM 1170 N N . ASP A 1 155 ? -20.005 4.796 15.449 1.00 50.62 155 ASP A N 1
ATOM 1171 C CA . ASP A 1 155 ? -21.225 5.139 16.205 1.00 50.62 155 ASP A CA 1
ATOM 1172 C C . ASP A 1 155 ? -21.230 4.483 17.597 1.00 50.62 155 ASP A C 1
ATOM 1174 O O . ASP A 1 155 ? -20.841 3.292 17.694 1.00 50.62 155 ASP A O 1
#

Organism: NCBI:txid1852828

InterPro domains:
  IPR007167 Ferrous iron transporter FeoA-like domain [PF04023] (83-151)
  IPR007167 Ferrous iron transporter FeoA-like domain [SM00899] (81-151)
  IPR008988 Transcriptional repressor, C-terminal [SSF50037] (87-151)
  IPR038157 Ferrous iron transporter, core domain [G3DSA:2.30.30.90] (82-155)

Sequence (155 aa):
MKCSFCGLEFDPKSAPSPCQRCPVSRWCGRRRCPGCGMEIAETGSETGTGARRRRFGKGWCWGGPAASRIQTTKPAGAGEAVLTELERNRPAEVSSLRVHDRSRLEKLMALGILPGLKITLLQKFPAYIVQVGNSQFALDEGLAACIFVKPLTED